Protein AF-A0A538EZB3-F1 (afdb_monomer_lite)

Radius of gyration: 12.73 Å; chains: 1; bounding box: 39×21×32 Å

Secondary structure (DSSP, 8-state):
------------EESTTPBP-SS--EEE--SSS-EEEEEES--EEE--S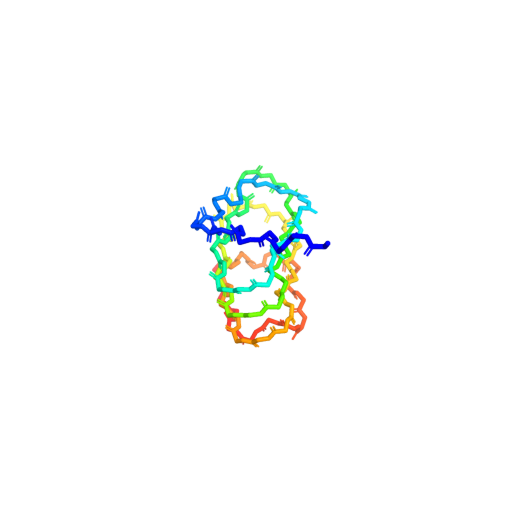SS--EEEEEES--EEEE-TT-EE-SS-SEEEE-

Foldseek 3Di:
DDDPPPPPDADAPPFADDADDAEAYEYEHHEDAHEAHDAHEEYEYEADRPYEYEYHNYAYAYAYEHAPRYHYDPNHHHYDYD

Sequence (82 aa):
MVAATTTFAATRATTSRTAAPSGNDHLIGGKGRDVLKGGPGNDTIDARDGQVDTINCGSGDDQVKADRKDHVAHNCEHVKRS

Structure (mmCIF, N/CA/C/O backbone):
data_AF-A0A538EZB3-F1
#
_entry.id   AF-A0A538EZB3-F1
#
loop_
_atom_site.group_PDB
_atom_site.id
_atom_site.type_symbol
_atom_site.label_atom_id
_atom_site.label_alt_id
_atom_site.label_comp_id
_atom_site.label_asym_id
_atom_site.label_entity_id
_atom_site.label_seq_id
_atom_site.pdbx_PDB_ins_code
_atom_site.Cartn_x
_atom_site.Cartn_y
_atom_site.Cartn_z
_atom_site.occupancy
_atom_site.B_iso_or_equiv
_atom_site.auth_seq_id
_atom_site.auth_comp_id
_atom_site.auth_asym_id
_atom_site.auth_atom_id
_atom_site.pdbx_PDB_model_num
ATOM 1 N N . MET A 1 1 ? 24.890 10.912 -22.433 1.00 42.28 1 MET A N 1
ATOM 2 C CA . MET A 1 1 ? 23.762 10.258 -21.738 1.00 42.28 1 MET A CA 1
ATOM 3 C C . MET A 1 1 ? 24.340 9.554 -20.526 1.00 42.28 1 MET A C 1
ATOM 5 O O . MET A 1 1 ? 24.939 8.503 -20.692 1.00 42.28 1 MET A O 1
ATOM 9 N N . VAL A 1 2 ? 24.315 10.187 -19.353 1.00 38.28 2 VAL A N 1
ATOM 10 C CA . VAL A 1 2 ? 24.889 9.594 -18.135 1.00 38.28 2 VAL A CA 1
ATOM 11 C C . VAL A 1 2 ? 23.756 8.923 -17.370 1.00 38.28 2 VAL A C 1
ATOM 13 O O . VAL A 1 2 ? 22.739 9.555 -17.094 1.00 38.28 2 VAL A O 1
ATOM 16 N N . ALA A 1 3 ? 23.928 7.628 -17.117 1.00 40.75 3 ALA A N 1
ATOM 17 C CA . ALA A 1 3 ? 23.016 6.781 -16.371 1.00 40.75 3 ALA A CA 1
ATOM 18 C C . ALA A 1 3 ? 22.836 7.313 -14.943 1.00 40.75 3 ALA A C 1
ATOM 20 O O . ALA A 1 3 ? 23.809 7.483 -14.210 1.00 40.75 3 ALA A O 1
ATOM 21 N N . ALA A 1 4 ? 21.590 7.563 -14.550 1.00 42.06 4 ALA A N 1
ATOM 22 C CA . ALA A 1 4 ? 21.242 7.806 -13.162 1.00 42.06 4 ALA A CA 1
ATOM 23 C C . ALA A 1 4 ? 21.179 6.449 -12.445 1.00 42.06 4 ALA A C 1
ATOM 25 O O . ALA A 1 4 ? 20.155 5.771 -12.462 1.00 42.06 4 ALA A O 1
ATOM 26 N N . THR A 1 5 ? 22.286 6.026 -11.834 1.00 43.81 5 THR A N 1
ATOM 27 C CA . THR A 1 5 ? 22.257 5.036 -10.750 1.00 43.81 5 THR A CA 1
ATOM 28 C C . THR A 1 5 ? 21.644 5.703 -9.528 1.00 43.81 5 THR A C 1
ATOM 30 O O . THR A 1 5 ? 22.348 6.194 -8.648 1.00 43.81 5 THR A O 1
ATOM 33 N N . THR A 1 6 ? 20.318 5.781 -9.499 1.00 47.47 6 THR A N 1
ATOM 34 C CA . THR A 1 6 ? 19.589 6.200 -8.307 1.00 47.47 6 THR A CA 1
ATOM 35 C C . THR A 1 6 ? 19.395 4.965 -7.444 1.00 47.47 6 THR A C 1
ATOM 37 O O . THR A 1 6 ? 18.495 4.161 -7.668 1.00 47.47 6 THR A O 1
ATOM 40 N N . THR A 1 7 ? 20.283 4.784 -6.472 1.00 44.72 7 THR A N 1
ATOM 41 C CA . THR A 1 7 ? 20.105 3.840 -5.371 1.00 44.72 7 THR A CA 1
ATOM 42 C C . THR A 1 7 ? 18.870 4.272 -4.574 1.00 44.72 7 THR A C 1
ATOM 44 O O . THR A 1 7 ? 18.979 5.068 -3.644 1.00 44.72 7 THR A O 1
ATOM 47 N N . PHE A 1 8 ? 17.677 3.809 -4.949 1.00 46.25 8 PHE A N 1
ATOM 48 C CA . PHE A 1 8 ? 16.473 3.985 -4.136 1.00 46.25 8 PHE A CA 1
ATOM 49 C C . PHE A 1 8 ? 16.494 2.953 -3.006 1.00 46.25 8 PHE A C 1
ATOM 51 O O . PHE A 1 8 ? 15.902 1.882 -3.074 1.00 46.25 8 PHE A O 1
ATOM 58 N N . ALA A 1 9 ? 17.250 3.268 -1.957 1.00 40.91 9 ALA A N 1
ATOM 59 C CA . ALA A 1 9 ? 17.090 2.622 -0.668 1.00 40.91 9 ALA A CA 1
ATOM 60 C C . ALA A 1 9 ? 15.785 3.136 -0.044 1.00 40.91 9 ALA A C 1
ATOM 62 O O . ALA A 1 9 ? 15.707 4.303 0.330 1.00 40.91 9 ALA A O 1
ATOM 63 N N . ALA A 1 10 ? 14.784 2.257 0.046 1.00 44.41 10 ALA A N 1
ATOM 64 C CA . ALA A 1 10 ? 13.597 2.380 0.889 1.00 44.41 10 ALA A CA 1
ATOM 65 C C . ALA A 1 10 ? 12.944 3.774 0.872 1.00 44.41 10 ALA A C 1
ATOM 67 O O . ALA A 1 10 ? 13.073 4.554 1.824 1.00 44.41 10 ALA A O 1
ATOM 68 N N . THR A 1 11 ? 12.196 4.081 -0.191 1.00 49.25 11 THR A N 1
ATOM 69 C CA . THR A 1 11 ? 11.267 5.214 -0.164 1.00 49.25 11 THR A CA 1
ATOM 70 C C . THR A 1 11 ? 10.255 4.945 0.942 1.00 49.25 11 THR A C 1
ATOM 72 O O . THR A 1 11 ? 9.311 4.182 0.771 1.00 49.25 11 THR A O 1
ATOM 75 N N . ARG A 1 12 ? 10.436 5.574 2.106 1.00 49.56 12 ARG A N 1
ATOM 76 C CA . ARG A 1 12 ? 9.354 5.742 3.077 1.00 49.56 12 ARG A CA 1
ATOM 77 C C . ARG A 1 12 ? 8.347 6.672 2.410 1.00 49.56 12 ARG A C 1
ATOM 79 O O . ARG A 1 12 ? 8.437 7.886 2.572 1.00 49.56 12 ARG A O 1
ATOM 86 N N . ALA A 1 13 ? 7.451 6.113 1.600 1.00 50.47 13 ALA A N 1
ATOM 87 C CA . ALA A 1 13 ? 6.380 6.856 0.961 1.00 50.47 13 ALA A CA 1
ATOM 88 C C . ALA A 1 13 ? 5.366 7.223 2.044 1.00 50.47 13 ALA A C 1
ATOM 90 O O . ALA A 1 13 ? 4.374 6.539 2.266 1.00 50.47 13 ALA A O 1
ATOM 91 N N . THR A 1 14 ? 5.664 8.290 2.779 1.00 50.78 14 THR A N 1
ATOM 92 C CA . THR A 1 14 ? 4.651 9.030 3.509 1.00 50.78 14 THR A CA 1
ATOM 93 C C . THR A 1 14 ? 3.816 9.777 2.473 1.00 50.78 14 THR A C 1
ATOM 95 O O . THR A 1 14 ? 4.288 10.752 1.885 1.00 50.78 14 THR A O 1
ATOM 98 N N . THR A 1 15 ? 2.560 9.355 2.328 1.00 54.31 15 THR A N 1
ATOM 99 C CA . THR A 1 15 ? 1.378 10.128 1.893 1.00 54.31 15 THR A CA 1
ATOM 100 C C . THR A 1 15 ? 0.971 10.282 0.407 1.00 54.31 15 THR A C 1
ATOM 102 O O . THR A 1 15 ? 1.676 10.793 -0.465 1.00 54.31 15 THR A O 1
ATOM 105 N N . SER A 1 16 ? -0.311 9.933 0.221 1.00 51.34 16 SER A N 1
ATOM 106 C CA . SER A 1 16 ? -1.425 10.574 -0.503 1.00 51.34 16 SER A CA 1
ATOM 107 C C . SER A 1 16 ? -1.480 10.737 -2.027 1.00 51.34 16 SER A C 1
ATOM 109 O O . SER A 1 16 ? -2.580 11.040 -2.510 1.00 51.34 16 SER A O 1
ATOM 111 N N . ARG A 1 17 ? -0.409 10.587 -2.826 1.00 54.47 17 ARG A N 1
ATOM 112 C CA . ARG A 1 17 ? -0.596 10.698 -4.301 1.00 54.47 17 ARG A CA 1
ATOM 113 C C . ARG A 1 17 ? 0.484 10.160 -5.238 1.00 54.47 17 ARG A C 1
ATOM 115 O O . ARG A 1 17 ? 0.261 10.163 -6.452 1.00 54.47 17 ARG A O 1
ATOM 122 N N . THR A 1 18 ? 1.638 9.745 -4.738 1.00 56.81 18 THR A N 1
ATOM 123 C CA . THR A 1 18 ? 2.782 9.365 -5.579 1.00 56.81 18 THR A CA 1
ATOM 124 C C . THR A 1 18 ? 2.828 7.861 -5.810 1.00 56.81 18 THR A C 1
ATOM 126 O O . THR A 1 18 ? 2.771 7.093 -4.856 1.00 56.81 18 THR A O 1
ATOM 129 N N . ALA A 1 19 ? 2.928 7.459 -7.079 1.00 67.44 19 ALA A N 1
ATOM 130 C CA . ALA A 1 19 ? 3.275 6.089 -7.439 1.00 67.44 19 ALA A CA 1
ATOM 131 C C . ALA A 1 19 ? 4.717 5.801 -7.029 1.00 67.44 19 ALA A C 1
ATOM 133 O O . ALA A 1 19 ? 5.587 6.646 -7.266 1.00 67.44 19 ALA A O 1
ATOM 134 N N . ALA A 1 20 ? 4.948 4.648 -6.408 1.00 70.81 20 ALA A N 1
ATOM 135 C CA . ALA A 1 20 ? 6.294 4.171 -6.169 1.00 70.81 20 ALA A CA 1
ATOM 136 C C . ALA A 1 20 ? 6.988 3.857 -7.516 1.00 70.81 20 ALA A C 1
ATOM 138 O O . ALA A 1 20 ? 6.328 3.655 -8.549 1.00 70.81 20 ALA A O 1
ATOM 139 N N . PRO A 1 21 ? 8.325 3.988 -7.558 1.00 70.69 21 PRO A N 1
ATOM 140 C CA . PRO A 1 21 ? 9.119 3.627 -8.726 1.00 70.69 21 PRO A CA 1
ATOM 141 C C . PRO A 1 21 ? 9.081 2.108 -8.955 1.00 70.69 21 PRO A C 1
ATOM 143 O O . PRO A 1 21 ? 8.499 1.364 -8.188 1.00 70.69 21 PRO A O 1
ATOM 146 N N . SER A 1 22 ? 9.697 1.623 -10.033 1.00 76.38 22 SER A N 1
ATOM 147 C CA . SER A 1 22 ? 9.821 0.176 -10.222 1.00 76.38 22 SER A CA 1
ATOM 148 C C . SER A 1 22 ? 10.714 -0.443 -9.141 1.00 76.38 22 SER A C 1
ATOM 150 O O . SER A 1 22 ? 11.854 0.010 -8.983 1.00 76.38 22 SER A O 1
ATOM 152 N N . GLY A 1 23 ? 10.262 -1.505 -8.483 1.00 81.69 23 GLY A N 1
ATOM 153 C CA . GLY A 1 23 ? 10.991 -2.160 -7.404 1.00 81.69 23 GLY A CA 1
ATOM 154 C C . GLY A 1 23 ? 10.059 -2.839 -6.408 1.00 81.69 23 GLY A C 1
ATOM 155 O O . GLY A 1 23 ? 8.869 -2.945 -6.640 1.00 81.69 23 GLY A O 1
ATOM 156 N N . ASN A 1 24 ? 10.624 -3.337 -5.310 1.00 85.94 24 ASN A N 1
ATOM 157 C CA . ASN A 1 24 ? 9.829 -3.858 -4.201 1.00 85.94 24 ASN A CA 1
ATOM 158 C C . ASN A 1 24 ? 9.728 -2.756 -3.148 1.00 85.94 24 ASN A C 1
ATOM 160 O O . ASN A 1 24 ? 10.677 -2.555 -2.377 1.00 85.94 24 ASN A O 1
ATOM 164 N N . ASP A 1 25 ? 8.620 -2.025 -3.134 1.00 84.19 25 ASP A N 1
ATOM 165 C CA . ASP A 1 25 ? 8.445 -0.856 -2.284 1.00 84.19 25 ASP A CA 1
ATOM 166 C C . ASP A 1 25 ? 7.564 -1.138 -1.064 1.00 84.19 25 ASP A C 1
ATOM 168 O O . ASP A 1 25 ? 6.715 -2.025 -1.036 1.00 84.19 25 ASP A O 1
ATOM 172 N N . HIS A 1 26 ? 7.790 -0.374 0.006 1.00 86.88 26 HIS A N 1
ATOM 173 C CA . HIS A 1 26 ? 6.998 -0.445 1.232 1.00 86.88 26 HIS A CA 1
ATOM 174 C C . HIS A 1 26 ? 6.236 0.869 1.420 1.00 86.88 26 HIS A C 1
ATOM 176 O O . HIS A 1 26 ? 6.811 1.886 1.817 1.00 86.88 26 HIS A O 1
ATOM 182 N N . LEU A 1 27 ? 4.933 0.841 1.153 1.00 84.81 27 LEU A N 1
ATOM 183 C CA . LEU A 1 27 ? 4.046 1.996 1.212 1.00 84.81 27 LEU A CA 1
ATOM 184 C C . LEU A 1 27 ? 3.216 1.978 2.497 1.00 84.81 27 LEU A C 1
ATOM 186 O O . LEU A 1 27 ? 2.715 0.937 2.919 1.00 84.81 27 LEU A O 1
ATOM 190 N N . ILE A 1 28 ? 3.041 3.148 3.113 1.00 86.56 28 ILE A N 1
ATOM 191 C CA . ILE A 1 28 ? 2.207 3.317 4.308 1.00 86.56 28 ILE A CA 1
ATOM 192 C C . ILE A 1 28 ? 1.259 4.491 4.055 1.00 86.56 28 ILE A C 1
ATOM 194 O O . ILE A 1 28 ? 1.736 5.598 3.803 1.00 86.56 28 ILE A O 1
ATOM 198 N N . GLY A 1 29 ? -0.055 4.242 4.147 1.00 79.19 29 GLY A N 1
ATOM 199 C CA . GLY A 1 29 ? -1.143 5.216 3.947 1.00 79.19 29 GLY A CA 1
ATOM 200 C C . GLY A 1 29 ? -0.856 6.546 4.618 1.00 79.19 29 GLY A C 1
ATOM 201 O O . GLY A 1 29 ? -0.720 7.574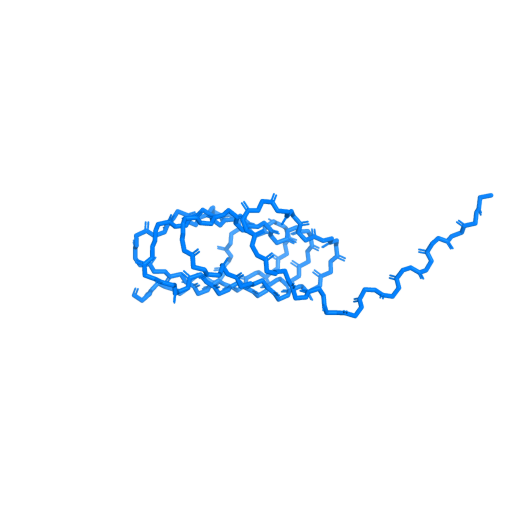 3.960 1.00 79.19 29 GLY A O 1
ATOM 202 N N . GLY A 1 30 ? -0.574 6.488 5.915 1.00 77.69 30 GLY A N 1
ATOM 203 C CA . GLY A 1 30 ? -0.487 7.677 6.745 1.00 77.69 30 GLY A CA 1
ATOM 204 C C . GLY A 1 30 ? -1.785 7.821 7.520 1.00 77.69 30 GLY A C 1
ATOM 205 O O . GLY A 1 30 ? -2.319 6.822 7.976 1.00 77.69 30 GLY A O 1
ATOM 206 N N . LYS A 1 31 ? -2.226 9.054 7.763 1.00 82.12 31 LYS A N 1
ATOM 207 C CA . LYS A 1 31 ? -3.536 9.333 8.359 1.00 82.12 31 LYS A CA 1
ATOM 208 C C . LYS A 1 31 ? -4.352 10.118 7.347 1.00 82.12 31 LYS A C 1
ATOM 210 O O . LYS A 1 31 ? -3.873 11.156 6.887 1.00 82.12 31 LYS A O 1
ATOM 215 N N . GLY A 1 32 ? -5.615 9.757 7.176 1.00 84.50 32 GLY A N 1
ATOM 216 C CA . GLY A 1 32 ? -6.539 10.487 6.314 1.00 84.50 32 GLY A CA 1
ATOM 217 C C . GLY A 1 32 ? -6.987 9.624 5.147 1.00 84.50 32 GLY A C 1
ATOM 218 O O . GLY A 1 32 ? -6.832 8.425 5.174 1.00 84.50 32 GLY A O 1
ATOM 219 N N . ARG A 1 33 ? -7.618 10.230 4.138 1.00 87.50 33 ARG A N 1
ATOM 220 C CA . ARG A 1 33 ? -7.971 9.488 2.920 1.00 87.50 33 ARG A CA 1
ATOM 221 C C . ARG A 1 33 ? -6.785 9.532 1.976 1.00 87.50 33 ARG A C 1
ATOM 223 O O . ARG A 1 33 ? -6.485 10.599 1.430 1.00 87.50 33 ARG A O 1
ATOM 230 N N . ASP A 1 34 ? -6.162 8.390 1.766 1.00 87.38 34 ASP A N 1
ATOM 231 C CA . ASP A 1 34 ? -4.938 8.249 1.003 1.00 87.38 34 ASP A CA 1
ATOM 232 C C . ASP A 1 34 ? -5.162 7.585 -0.358 1.00 87.38 34 ASP A C 1
ATOM 234 O O . ASP A 1 34 ? -6.105 6.828 -0.595 1.00 87.38 34 ASP A O 1
ATOM 238 N N . VAL A 1 35 ? -4.276 7.915 -1.300 1.00 88.44 35 VAL A N 1
ATOM 239 C CA . VAL A 1 35 ? -4.187 7.249 -2.600 1.00 88.44 35 VAL A CA 1
ATOM 240 C C . VAL A 1 35 ? -2.805 6.622 -2.705 1.00 88.44 35 VAL A C 1
ATOM 242 O O . VAL A 1 35 ? -1.817 7.328 -2.918 1.00 88.44 35 VAL A O 1
ATOM 245 N N . LEU A 1 36 ? -2.749 5.302 -2.556 1.00 86.94 36 LEU A N 1
ATOM 246 C CA . LEU A 1 36 ? -1.531 4.501 -2.574 1.00 86.94 36 LEU A CA 1
ATOM 247 C C . LEU A 1 36 ? -1.363 3.825 -3.930 1.00 86.94 36 LEU A C 1
ATOM 249 O O . LEU A 1 36 ? -2.304 3.239 -4.466 1.00 86.94 36 LEU A O 1
ATOM 253 N N . LYS A 1 37 ? -0.163 3.941 -4.498 1.00 89.25 37 LYS A N 1
ATOM 254 C CA . LYS A 1 37 ? 0.190 3.400 -5.811 1.00 89.25 37 LYS A CA 1
ATOM 255 C C . LYS A 1 37 ? 1.541 2.690 -5.726 1.00 89.25 37 LYS A C 1
ATOM 257 O O . LYS A 1 37 ? 2.534 3.392 -5.576 1.00 89.25 37 LYS A O 1
ATOM 262 N N . GLY A 1 38 ? 1.570 1.362 -5.803 1.00 84.25 38 GLY A N 1
ATOM 263 C CA . GLY A 1 38 ? 2.801 0.564 -5.698 1.00 84.25 38 GLY A CA 1
ATOM 264 C C . GLY A 1 38 ? 3.712 0.715 -6.920 1.00 84.25 38 GLY A C 1
ATOM 265 O O . GLY A 1 38 ? 4.858 1.104 -6.789 1.00 84.25 38 GLY A O 1
ATOM 266 N N . GLY A 1 39 ? 3.157 0.630 -8.127 1.00 85.19 39 GLY A N 1
ATOM 267 C CA . GLY A 1 39 ? 3.954 0.629 -9.350 1.00 85.19 39 GLY A CA 1
ATOM 268 C C . GLY A 1 39 ? 4.367 -0.793 -9.754 1.00 85.19 39 GLY A C 1
ATOM 269 O O . GLY A 1 39 ? 3.680 -1.756 -9.433 1.00 85.19 39 GLY A O 1
ATOM 270 N N . PRO A 1 40 ? 5.382 -0.949 -10.618 1.00 86.56 40 PRO A N 1
ATOM 271 C CA . PRO A 1 40 ? 5.848 -2.270 -11.029 1.00 86.56 40 PRO A CA 1
ATOM 272 C C . PRO A 1 40 ? 6.803 -2.900 -10.005 1.00 86.56 40 PRO A C 1
ATOM 274 O O . PRO A 1 40 ? 7.848 -2.319 -9.727 1.00 86.56 40 PRO A O 1
ATOM 277 N N . GLY A 1 41 ? 6.547 -4.140 -9.602 1.00 88.25 41 GLY A N 1
ATOM 278 C CA . GLY A 1 41 ? 7.382 -4.941 -8.707 1.00 88.25 41 GLY A CA 1
ATOM 279 C C . GLY A 1 41 ? 6.554 -5.540 -7.573 1.00 88.25 41 GLY A C 1
ATOM 280 O O . GLY A 1 41 ? 5.339 -5.575 -7.683 1.00 88.25 41 GLY A O 1
ATOM 281 N N . ASN A 1 42 ? 7.198 -6.110 -6.551 1.00 91.19 42 ASN A N 1
ATOM 282 C CA . ASN A 1 42 ? 6.483 -6.784 -5.464 1.00 91.19 42 ASN A CA 1
ATOM 283 C C . ASN A 1 42 ? 6.370 -5.849 -4.261 1.00 91.19 42 ASN A C 1
ATOM 285 O O . ASN A 1 42 ? 7.281 -5.787 -3.423 1.00 91.19 42 ASN A O 1
ATOM 289 N N . ASP A 1 43 ? 5.254 -5.139 -4.173 1.00 89.25 43 ASP A N 1
ATOM 290 C CA . ASP A 1 43 ? 5.059 -4.076 -3.202 1.00 89.25 43 ASP A CA 1
ATOM 291 C C . ASP A 1 43 ? 4.379 -4.559 -1.920 1.00 89.25 43 ASP A C 1
ATOM 293 O O . ASP A 1 43 ? 3.613 -5.521 -1.879 1.00 89.25 43 ASP A O 1
ATOM 297 N N . THR A 1 44 ? 4.648 -3.863 -0.818 1.00 90.81 44 THR A N 1
ATOM 298 C CA . THR A 1 44 ? 3.976 -4.054 0.469 1.00 90.81 44 THR A CA 1
ATOM 299 C C . THR A 1 44 ? 3.303 -2.757 0.893 1.00 90.81 44 THR A C 1
ATOM 301 O O . THR A 1 44 ? 3.972 -1.777 1.203 1.00 90.81 44 THR A O 1
ATOM 304 N N . ILE A 1 45 ? 1.976 -2.755 0.967 1.00 88.62 45 ILE A N 1
ATOM 305 C CA . ILE A 1 45 ? 1.158 -1.573 1.247 1.00 88.62 45 ILE A CA 1
ATOM 306 C C . ILE A 1 45 ? 0.404 -1.759 2.571 1.00 88.62 45 ILE A C 1
ATOM 308 O O . ILE A 1 45 ? -0.315 -2.743 2.742 1.00 88.62 45 ILE A O 1
ATOM 312 N N . ASP A 1 46 ? 0.539 -0.819 3.512 1.00 90.69 46 ASP A N 1
ATOM 313 C CA . ASP A 1 46 ? -0.228 -0.782 4.769 1.00 90.69 46 ASP A CA 1
ATOM 314 C C . ASP A 1 46 ? -1.086 0.491 4.852 1.00 90.69 46 ASP A C 1
ATOM 316 O O . ASP A 1 46 ? -0.571 1.594 5.032 1.00 90.69 46 ASP A O 1
ATOM 320 N N . ALA A 1 47 ? -2.397 0.318 4.713 1.00 88.12 47 ALA A N 1
ATOM 321 C CA . ALA A 1 47 ? -3.433 1.351 4.700 1.00 88.12 47 ALA A CA 1
ATOM 322 C C . ALA A 1 47 ? -4.408 1.210 5.886 1.00 88.12 47 ALA A C 1
ATOM 324 O O . ALA A 1 47 ? -5.547 1.646 5.835 1.00 88.12 47 ALA A O 1
ATOM 325 N N . ARG A 1 48 ? -3.996 0.541 6.971 1.00 88.00 48 ARG A N 1
ATOM 326 C CA . ARG A 1 48 ? -4.855 0.322 8.149 1.00 88.00 48 ARG A CA 1
ATOM 327 C C . ARG A 1 48 ? -4.838 1.521 9.088 1.00 88.00 48 ARG A C 1
ATOM 329 O O . ARG A 1 48 ? -4.317 1.439 10.206 1.00 88.00 48 ARG A O 1
ATOM 336 N N . ASP A 1 49 ? -5.340 2.651 8.620 1.00 84.38 49 ASP A N 1
ATOM 337 C CA . ASP A 1 49 ? -5.380 3.894 9.390 1.00 84.38 49 ASP A CA 1
ATOM 338 C C . ASP A 1 49 ? -6.778 4.211 9.956 1.00 84.38 49 ASP A C 1
ATOM 340 O O . ASP A 1 49 ? -6.951 5.149 10.745 1.00 84.38 49 ASP A O 1
ATOM 344 N N . GLY A 1 50 ? -7.779 3.402 9.613 1.00 85.06 50 GLY A N 1
ATOM 345 C CA . GLY A 1 50 ? -9.159 3.619 9.987 1.00 85.06 50 GLY A CA 1
ATOM 346 C C . GLY A 1 50 ? -9.845 4.684 9.141 1.00 85.06 50 GLY A C 1
ATOM 347 O O . GLY A 1 50 ? -10.817 5.265 9.634 1.00 85.06 50 GLY A O 1
ATOM 348 N N . GLN A 1 51 ? -9.420 4.956 7.907 1.00 88.81 51 GLN A N 1
ATOM 349 C CA . GLN A 1 51 ? -10.072 5.842 6.933 1.00 88.81 51 GLN A CA 1
ATOM 350 C C . GLN A 1 51 ? -10.389 5.113 5.623 1.00 88.81 51 GLN A C 1
ATOM 352 O O . GLN A 1 51 ? -10.372 3.895 5.581 1.00 88.81 51 GLN A O 1
ATOM 357 N N . VAL A 1 52 ? -10.937 5.830 4.636 1.00 89.81 52 VAL A N 1
ATOM 358 C CA . VAL A 1 52 ? -11.267 5.242 3.327 1.00 89.81 52 VAL A CA 1
ATOM 359 C C . VAL A 1 52 ? -10.149 5.587 2.367 1.00 89.81 52 VAL A C 1
ATOM 361 O O . VAL A 1 52 ? -10.101 6.733 1.899 1.00 89.81 52 VAL A O 1
ATOM 364 N N . ASP A 1 53 ? -9.360 4.579 2.023 1.00 89.56 53 ASP A N 1
ATOM 365 C CA . ASP A 1 53 ? -8.209 4.709 1.142 1.00 89.56 53 ASP A CA 1
ATOM 366 C C . ASP A 1 53 ? -8.454 4.106 -0.236 1.00 89.56 53 ASP A C 1
ATOM 368 O O . ASP A 1 53 ? -9.337 3.275 -0.452 1.00 89.56 53 ASP A O 1
ATOM 372 N N . THR A 1 54 ? -7.677 4.560 -1.214 1.00 90.94 54 THR A N 1
ATOM 373 C CA . THR A 1 54 ? -7.649 3.999 -2.566 1.00 90.94 54 THR A CA 1
ATOM 374 C C . THR A 1 54 ? -6.274 3.420 -2.837 1.00 90.94 54 THR A C 1
ATOM 376 O O . THR A 1 54 ? -5.291 4.154 -2.866 1.00 90.94 54 THR A O 1
ATOM 379 N N . ILE A 1 55 ? -6.200 2.115 -3.075 1.00 89.31 55 ILE A N 1
ATOM 380 C CA . ILE A 1 55 ? -4.937 1.398 -3.262 1.00 89.31 55 ILE A CA 1
ATOM 381 C C . ILE A 1 55 ? -4.895 0.804 -4.665 1.00 89.31 55 ILE A C 1
ATOM 383 O O . ILE A 1 55 ? -5.836 0.140 -5.093 1.00 89.31 55 ILE A O 1
ATOM 387 N N . ASN A 1 56 ? -3.799 1.032 -5.377 1.00 91.06 56 ASN A N 1
ATOM 388 C CA . ASN A 1 56 ? -3.493 0.427 -6.665 1.00 91.06 56 ASN A CA 1
ATOM 389 C C . ASN A 1 56 ? -2.084 -0.151 -6.583 1.00 91.06 56 ASN A C 1
ATOM 391 O O . ASN A 1 56 ? -1.139 0.608 -6.417 1.00 91.06 56 ASN A O 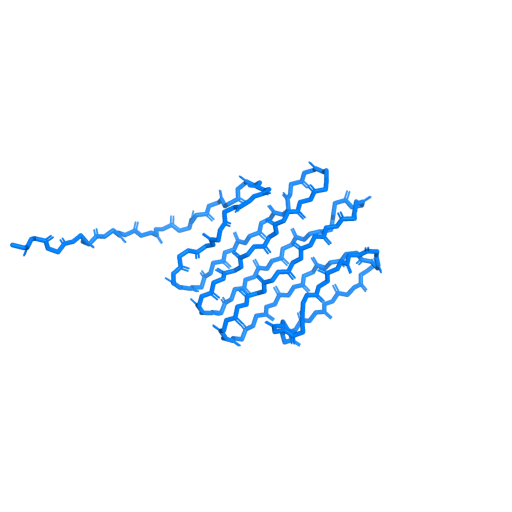1
ATOM 395 N N . CYS A 1 57 ? -1.944 -1.468 -6.646 1.00 87.38 57 CYS A N 1
ATOM 396 C CA . CYS A 1 57 ? -0.648 -2.076 -6.383 1.00 87.38 57 CYS A CA 1
ATOM 397 C C . CYS A 1 57 ? 0.244 -1.962 -7.602 1.00 87.38 57 CYS A C 1
ATOM 399 O O . CYS A 1 57 ? 1.145 -1.145 -7.596 1.00 87.38 57 CYS A O 1
ATOM 401 N N . GLY A 1 58 ? -0.165 -2.524 -8.725 1.00 88.06 58 GLY A N 1
ATOM 402 C CA . G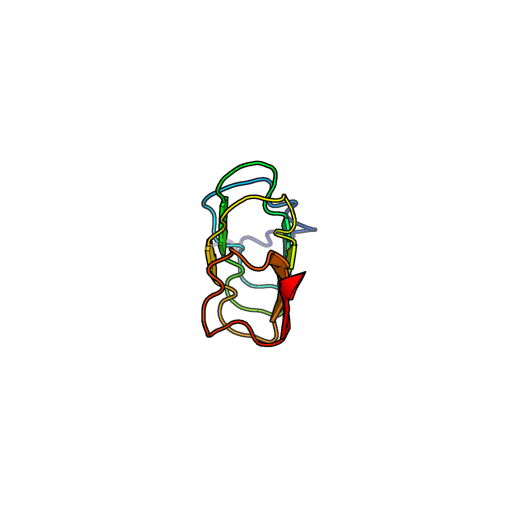LY A 1 58 ? 0.447 -2.221 -10.006 1.00 88.06 58 GLY A CA 1
ATOM 403 C C . GLY A 1 58 ? 0.611 -3.508 -10.763 1.00 88.06 58 GLY A C 1
ATOM 404 O O . GLY A 1 58 ? -0.397 -4.128 -11.087 1.00 88.06 58 GLY A O 1
ATOM 405 N N . SER A 1 59 ? 1.840 -3.864 -11.100 1.00 87.69 59 SER A N 1
ATOM 406 C CA . SER A 1 59 ? 2.138 -5.146 -11.728 1.00 87.69 59 SER A CA 1
ATOM 407 C C . SER A 1 59 ? 3.220 -5.843 -10.930 1.00 87.69 59 SER A C 1
ATOM 409 O O . SER A 1 59 ? 4.306 -5.285 -10.812 1.00 87.69 59 SER A O 1
ATOM 411 N N . GLY A 1 60 ? 2.978 -7.077 -10.515 1.00 89.31 60 GLY A N 1
ATOM 412 C CA . GLY A 1 60 ? 3.912 -7.850 -9.711 1.00 89.31 60 GLY A CA 1
ATOM 413 C C . GLY A 1 60 ? 3.138 -8.734 -8.752 1.00 89.31 60 GLY A C 1
ATOM 414 O O . GLY A 1 60 ? 2.013 -9.117 -9.062 1.00 89.31 60 GLY A O 1
ATOM 415 N N . ASP A 1 61 ? 3.767 -9.110 -7.646 1.00 91.81 61 ASP A N 1
ATOM 416 C CA . ASP A 1 61 ? 3.120 -9.852 -6.568 1.00 91.81 61 ASP A CA 1
ATOM 417 C C . ASP A 1 61 ? 3.030 -8.970 -5.320 1.00 91.81 61 ASP A C 1
ATOM 419 O O . ASP A 1 61 ? 4.001 -8.828 -4.566 1.00 91.81 61 ASP A O 1
ATOM 423 N N . ASP A 1 62 ? 1.863 -8.350 -5.136 1.00 91.56 62 ASP A N 1
ATOM 424 C CA . ASP A 1 62 ? 1.674 -7.264 -4.189 1.00 91.56 62 ASP A CA 1
ATOM 425 C C . ASP A 1 62 ? 0.909 -7.687 -2.932 1.00 91.56 62 ASP A C 1
ATOM 427 O O . ASP A 1 62 ? -0.138 -8.342 -2.966 1.00 91.56 62 ASP A O 1
ATOM 431 N N . GLN A 1 63 ? 1.394 -7.233 -1.777 1.00 93.00 63 GLN A N 1
ATOM 432 C CA . GLN A 1 63 ? 0.792 -7.475 -0.471 1.00 93.00 63 GLN A CA 1
ATOM 433 C C . GLN A 1 63 ? 0.167 -6.208 0.097 1.00 93.00 63 GLN A C 1
ATOM 435 O O . GLN A 1 63 ? 0.855 -5.244 0.416 1.00 93.00 63 GLN A O 1
ATOM 440 N N . VAL A 1 64 ? -1.142 -6.240 0.337 1.00 91.94 64 VAL A N 1
ATOM 441 C CA . VAL A 1 64 ? -1.891 -5.108 0.889 1.00 91.94 64 VAL A CA 1
ATOM 442 C C . VAL A 1 64 ? -2.522 -5.478 2.216 1.00 91.94 64 VAL A C 1
ATOM 444 O O . VAL A 1 64 ? -3.232 -6.478 2.339 1.00 91.94 64 VAL A O 1
ATOM 447 N N . LYS A 1 65 ? -2.332 -4.621 3.212 1.00 93.06 65 LYS A N 1
ATOM 448 C CA . LYS A 1 65 ? -3.139 -4.589 4.427 1.00 93.06 65 LYS A CA 1
ATOM 449 C C . LYS A 1 65 ? -4.009 -3.347 4.369 1.00 93.06 65 LYS A C 1
ATOM 451 O O . LYS A 1 65 ? -3.489 -2.240 4.355 1.00 93.06 65 LYS A O 1
ATOM 456 N N . ALA A 1 66 ? -5.309 -3.558 4.321 1.00 92.19 66 ALA A N 1
ATOM 457 C CA . ALA A 1 66 ? -6.306 -2.515 4.175 1.00 92.19 66 ALA A CA 1
ATOM 458 C C . ALA A 1 66 ? -7.399 -2.699 5.227 1.00 92.19 66 ALA A C 1
ATOM 460 O O . ALA A 1 66 ? -7.553 -3.780 5.807 1.00 92.19 66 ALA A O 1
ATOM 461 N N . ASP A 1 67 ? -8.188 -1.666 5.442 1.00 90.88 67 ASP A N 1
ATOM 462 C CA . ASP A 1 67 ? -9.411 -1.748 6.214 1.00 90.88 67 ASP A CA 1
ATOM 463 C C . ASP A 1 67 ? -10.577 -2.205 5.330 1.00 90.88 67 ASP A C 1
ATOM 465 O O . ASP A 1 67 ? -10.563 -2.131 4.096 1.00 90.88 67 ASP A O 1
ATOM 469 N N . ARG A 1 68 ? -11.654 -2.695 5.952 1.00 89.69 68 ARG A N 1
ATOM 470 C CA . ARG A 1 68 ? -12.853 -3.160 5.215 1.00 89.69 68 ARG A CA 1
ATOM 471 C C . ARG A 1 68 ? -13.496 -2.111 4.308 1.00 89.69 68 ARG A C 1
ATOM 473 O O . ARG A 1 68 ? -14.255 -2.476 3.414 1.00 89.69 68 ARG A O 1
ATOM 480 N N . LYS A 1 69 ? -13.250 -0.833 4.580 1.00 90.50 69 LYS A N 1
ATOM 481 C CA . LYS A 1 69 ? -13.837 0.302 3.864 1.00 90.50 69 LYS A CA 1
ATOM 482 C C . LYS A 1 69 ? -12.957 0.835 2.731 1.00 90.50 69 LYS A C 1
ATOM 484 O O . LYS A 1 69 ? -13.381 1.766 2.052 1.00 90.50 69 LYS A O 1
ATOM 489 N N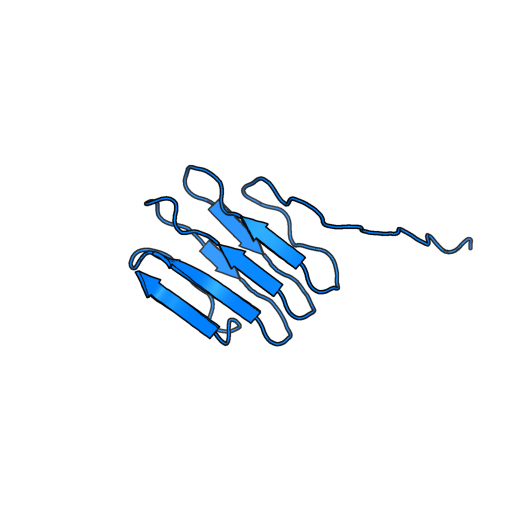 . ASP A 1 70 ? -11.795 0.230 2.502 1.00 90.56 70 ASP A N 1
ATOM 490 C CA . ASP A 1 70 ? -10.855 0.677 1.480 1.00 90.56 70 ASP A CA 1
ATOM 491 C C . ASP A 1 70 ? -11.178 0.150 0.091 1.00 90.56 70 ASP A C 1
ATOM 493 O O . ASP A 1 70 ? -11.621 -0.986 -0.123 1.00 90.56 70 ASP A O 1
ATOM 497 N N . HIS A 1 71 ? -10.875 0.991 -0.887 1.00 92.06 71 HIS A N 1
ATOM 498 C CA . HIS A 1 71 ? -10.988 0.698 -2.300 1.00 92.06 71 HIS A CA 1
ATOM 499 C C . HIS A 1 71 ? -9.650 0.167 -2.813 1.00 92.06 71 HIS A C 1
ATOM 501 O O . HIS A 1 71 ? -8.813 0.907 -3.328 1.00 92.06 71 HIS A O 1
ATOM 507 N N . VAL A 1 72 ? -9.460 -1.143 -2.676 1.00 91.25 72 VAL A N 1
ATOM 508 C CA . VAL A 1 72 ? -8.296 -1.849 -3.227 1.00 91.25 72 VAL A CA 1
ATOM 509 C C . VAL A 1 72 ? -8.590 -2.268 -4.665 1.00 91.25 72 VAL A C 1
ATOM 511 O O . VAL A 1 72 ? -9.597 -2.933 -4.932 1.00 91.25 72 VAL A O 1
ATOM 514 N N . ALA A 1 73 ? -7.731 -1.861 -5.591 1.00 91.31 73 ALA A N 1
ATOM 515 C CA . ALA A 1 73 ? -7.826 -2.218 -6.995 1.00 91.31 73 ALA A CA 1
ATOM 516 C C . ALA A 1 73 ? -7.607 -3.7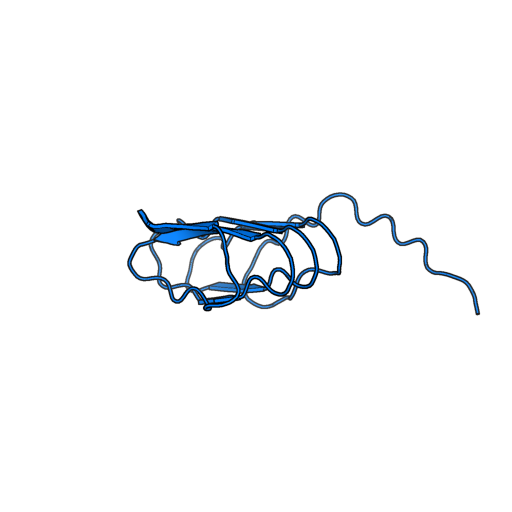27 -7.209 1.00 91.31 73 ALA A C 1
ATOM 518 O O . ALA A 1 73 ? -7.076 -4.433 -6.356 1.00 91.31 73 ALA A O 1
ATOM 519 N N . HIS A 1 74 ? -8.082 -4.241 -8.345 1.00 89.00 74 HIS A N 1
ATOM 520 C CA . HIS A 1 74 ? -8.087 -5.685 -8.626 1.00 89.00 74 HIS A CA 1
ATOM 521 C C . HIS A 1 74 ? -6.703 -6.234 -8.987 1.00 89.00 74 HIS A C 1
ATOM 523 O O . HIS A 1 74 ? -6.516 -7.443 -9.024 1.00 89.00 74 HIS A O 1
ATOM 529 N N . ASN A 1 75 ? -5.752 -5.349 -9.262 1.00 87.56 75 ASN A N 1
ATOM 530 C CA . ASN A 1 75 ? -4.356 -5.656 -9.540 1.00 87.56 75 ASN A CA 1
ATOM 531 C C . ASN A 1 75 ? -3.520 -5.718 -8.253 1.00 87.56 75 ASN A C 1
ATOM 533 O O . ASN A 1 75 ? -2.405 -5.224 -8.230 1.00 87.56 75 ASN A O 1
ATOM 537 N N . CYS A 1 76 ? -4.134 -6.191 -7.171 1.00 89.56 76 CYS A N 1
ATOM 538 C CA . CYS A 1 76 ? -3.504 -6.416 -5.883 1.00 89.56 76 CYS A CA 1
ATOM 539 C C . CYS A 1 76 ? -3.795 -7.865 -5.493 1.00 89.56 76 CYS A C 1
ATOM 541 O O . CYS A 1 76 ? -4.959 -8.235 -5.303 1.00 89.56 76 CYS A O 1
ATOM 543 N N . GLU A 1 77 ? -2.759 -8.684 -5.383 1.00 92.69 77 GLU A N 1
ATOM 544 C CA . GLU A 1 77 ? -2.862 -10.142 -5.308 1.00 92.69 77 GLU A CA 1
ATOM 545 C C . GLU A 1 77 ? -3.170 -10.608 -3.880 1.00 92.69 77 GLU A C 1
ATOM 547 O O . GLU A 1 77 ? -4.079 -11.411 -3.642 1.00 92.69 77 GLU A O 1
ATOM 552 N N . HIS A 1 78 ? -2.451 -10.067 -2.897 1.00 93.25 78 HIS A N 1
ATOM 553 C CA . HIS A 1 78 ? -2.528 -10.489 -1.504 1.00 93.25 78 HIS A CA 1
ATOM 554 C C . HIS A 1 78 ? -3.140 -9.408 -0.612 1.00 93.25 78 HIS A C 1
ATOM 556 O O . HIS A 1 78 ? -2.458 -8.745 0.168 1.00 93.25 78 HIS A O 1
ATOM 562 N N . VAL A 1 79 ? -4.467 -9.268 -0.675 1.00 92.62 79 VAL A N 1
ATOM 563 C CA . VAL A 1 79 ? -5.212 -8.259 0.094 1.00 92.62 79 VAL A CA 1
ATOM 564 C C . VAL A 1 79 ? -5.783 -8.837 1.391 1.00 92.62 79 VAL A C 1
ATOM 566 O O . VAL A 1 79 ? -6.693 -9.668 1.380 1.00 92.62 79 VAL A O 1
ATOM 569 N N . LYS A 1 80 ? -5.305 -8.343 2.535 1.00 93.56 80 LYS A N 1
ATOM 570 C CA . LYS A 1 80 ? -5.879 -8.605 3.861 1.00 93.56 80 LYS A CA 1
ATOM 571 C C . LYS A 1 80 ? -6.699 -7.407 4.315 1.00 93.56 80 LYS A C 1
ATOM 573 O O . LYS A 1 80 ? -6.149 -6.327 4.500 1.00 93.56 80 LYS A O 1
ATOM 578 N N . ARG A 1 81 ? -7.998 -7.630 4.528 1.00 89.81 81 ARG A N 1
ATOM 579 C CA . ARG A 1 81 ? -8.925 -6.628 5.065 1.00 89.81 81 ARG A CA 1
ATOM 580 C C . ARG A 1 81 ? -9.218 -6.908 6.536 1.00 89.81 81 ARG A C 1
ATOM 582 O O . ARG A 1 81 ? -9.704 -8.002 6.838 1.00 89.81 81 ARG A O 1
ATOM 589 N N . SER A 1 82 ? -8.929 -5.956 7.425 1.00 83.56 82 SER A N 1
ATOM 590 C CA . SER A 1 82 ? -9.294 -6.017 8.855 1.00 83.56 82 SER A CA 1
ATOM 591 C C . SER A 1 82 ? -10.448 -5.084 9.193 1.00 83.56 82 SER A C 1
ATOM 593 O O . SER A 1 82 ? -10.468 -3.950 8.673 1.00 83.56 82 SER A O 1
#

pLDDT: mean 78.54, std 17.5, range [38.28, 93.56]